Protein AF-A0A5D9C6H6-F1 (afdb_monomer)

Solvent-accessible surface area (backbone atoms only — not comparable to full-atom values): 4929 Å² total; per-residue (Å²): 136,82,80,80,81,74,73,79,80,82,68,79,72,78,77,65,60,88,62,47,61,58,46,32,40,76,54,32,72,70,43,44,33,68,74,65,70,49,54,68,72,59,50,52,51,33,41,52,75,66,48,36,70,54,46,54,49,54,22,53,51,49,33,68,76,64,71,74,60,81,76,82,78,74,96,77,130

Organism: NCBI:txid2606412

Secondary structure (DSSP, 8-state):
------------PPPPPTTHHHHHHHHHHHHHHHHH---HHHHHHHHHHTTTHHHHHHHHHHHHHHS----------

Structure (mmCIF, N/CA/C/O backbone):
data_AF-A0A5D9C6H6-F1
#
_entry.id   AF-A0A5D9C6H6-F1
#
loop_
_atom_site.group_PDB
_atom_site.id
_atom_site.type_symbol
_atom_site.label_atom_id
_atom_site.label_alt_id
_atom_site.label_comp_id
_atom_site.label_asym_id
_atom_site.label_entity_id
_atom_site.label_seq_id
_atom_site.pdbx_PDB_ins_code
_atom_site.Cartn_x
_atom_site.Cartn_y
_atom_site.Cartn_z
_atom_site.occupancy
_atom_site.B_iso_or_equiv
_atom_site.auth_seq_id
_atom_site.auth_comp_id
_atom_site.auth_asym_id
_atom_site.auth_atom_id
_atom_site.pdbx_PDB_model_num
ATOM 1 N N . MET A 1 1 ? 44.529 -6.769 -7.297 1.00 51.06 1 MET A N 1
ATOM 2 C CA . MET A 1 1 ? 43.386 -6.325 -6.471 1.00 51.06 1 MET A CA 1
ATOM 3 C C . MET A 1 1 ? 42.163 -6.262 -7.372 1.00 51.06 1 MET A C 1
ATOM 5 O O . MET A 1 1 ? 42.056 -5.335 -8.161 1.00 51.06 1 MET A O 1
ATOM 9 N N . SER A 1 2 ? 41.303 -7.279 -7.346 1.00 52.12 2 SER A N 1
ATOM 10 C CA . SER A 1 2 ? 40.130 -7.337 -8.227 1.00 52.12 2 SER A CA 1
ATOM 11 C C . SER A 1 2 ? 38.945 -6.688 -7.520 1.00 52.12 2 SER A C 1
ATOM 13 O O . SER A 1 2 ? 38.368 -7.276 -6.609 1.00 52.12 2 SER A O 1
ATOM 15 N N . ILE A 1 3 ? 38.604 -5.458 -7.911 1.00 58.31 3 ILE A N 1
ATOM 16 C CA . ILE A 1 3 ? 37.347 -4.822 -7.509 1.00 58.31 3 ILE A CA 1
ATOM 17 C C . ILE A 1 3 ? 36.236 -5.613 -8.199 1.00 58.31 3 ILE A C 1
ATOM 19 O O . ILE A 1 3 ? 36.074 -5.535 -9.416 1.00 58.31 3 ILE A O 1
ATOM 23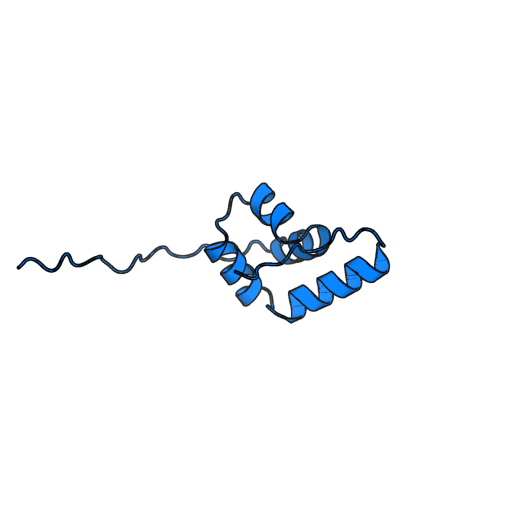 N N . ALA A 1 4 ? 35.509 -6.427 -7.437 1.00 61.69 4 ALA A N 1
ATOM 24 C CA . ALA A 1 4 ? 34.323 -7.105 -7.931 1.00 61.69 4 ALA A CA 1
ATOM 25 C C . ALA A 1 4 ? 33.288 -6.036 -8.315 1.00 61.69 4 ALA A C 1
ATOM 27 O O . ALA A 1 4 ? 32.632 -5.455 -7.450 1.00 61.69 4 ALA A O 1
ATOM 28 N N . TYR A 1 5 ? 33.167 -5.747 -9.612 1.00 65.19 5 TYR A N 1
ATOM 29 C CA . TYR A 1 5 ? 32.081 -4.937 -10.152 1.00 65.19 5 TYR A CA 1
ATOM 30 C C . TYR A 1 5 ? 30.770 -5.656 -9.823 1.00 65.19 5 TYR A C 1
ATOM 32 O O . TYR A 1 5 ? 30.414 -6.641 -10.463 1.00 65.19 5 TYR A O 1
ATOM 40 N N . ARG A 1 6 ? 30.060 -5.200 -8.786 1.00 61.78 6 ARG A N 1
ATOM 41 C CA . ARG A 1 6 ? 28.676 -5.608 -8.547 1.00 61.78 6 ARG A CA 1
ATOM 42 C C . ARG A 1 6 ? 27.838 -4.854 -9.581 1.00 61.78 6 ARG A C 1
ATOM 44 O O . ARG A 1 6 ? 27.708 -3.638 -9.434 1.00 61.78 6 ARG A O 1
ATOM 51 N N . PRO A 1 7 ? 27.306 -5.508 -10.629 1.00 62.06 7 PRO A N 1
ATOM 52 C CA . PRO A 1 7 ? 26.472 -4.808 -11.593 1.00 62.06 7 PRO A CA 1
ATOM 53 C C . PRO A 1 7 ? 25.294 -4.161 -10.847 1.00 62.06 7 PRO A C 1
ATOM 55 O O . PRO A 1 7 ? 24.748 -4.785 -9.924 1.00 62.06 7 PRO A O 1
ATOM 58 N N . PRO A 1 8 ? 24.912 -2.915 -11.185 1.00 61.28 8 PRO A N 1
ATOM 59 C CA . PRO A 1 8 ? 23.725 -2.307 -10.610 1.00 61.28 8 PRO A CA 1
ATOM 60 C C . PRO A 1 8 ? 22.556 -3.245 -10.898 1.00 61.28 8 PRO A C 1
ATOM 62 O O . PRO A 1 8 ? 22.327 -3.643 -12.036 1.00 61.28 8 PRO A O 1
ATOM 65 N N . SER A 1 9 ? 21.868 -3.676 -9.842 1.00 60.06 9 SER A N 1
ATOM 66 C CA . SER A 1 9 ? 20.719 -4.571 -9.944 1.00 60.06 9 SER A CA 1
ATOM 67 C C . SER A 1 9 ? 19.623 -3.849 -10.729 1.00 60.06 9 SER A C 1
ATOM 69 O O . SER A 1 9 ? 18.797 -3.168 -10.128 1.00 60.06 9 SER A O 1
ATOM 71 N N . THR A 1 10 ? 19.583 -4.028 -12.051 1.00 58.00 10 THR A N 1
ATOM 72 C CA . THR A 1 10 ? 18.519 -3.586 -12.970 1.00 58.00 10 THR A CA 1
ATOM 73 C C . THR A 1 10 ? 17.236 -4.394 -12.761 1.00 58.00 10 THR A C 1
ATOM 75 O O . THR A 1 10 ? 16.567 -4.799 -13.710 1.00 58.00 10 THR A O 1
ATOM 78 N N . ARG A 1 11 ? 16.887 -4.680 -11.502 1.00 62.41 11 ARG A N 1
ATOM 79 C CA . ARG A 1 11 ? 15.592 -5.248 -11.149 1.00 62.41 11 ARG A CA 1
ATOM 80 C C . ARG A 1 11 ? 14.568 -4.165 -11.430 1.00 62.41 11 ARG A C 1
ATOM 82 O O . ARG A 1 11 ? 14.370 -3.274 -10.609 1.00 62.41 11 ARG A O 1
ATOM 89 N N . ILE A 1 12 ? 13.977 -4.245 -12.617 1.00 66.31 12 ILE A N 1
ATOM 90 C CA . ILE A 1 12 ? 12.757 -3.541 -12.988 1.00 66.31 12 ILE A CA 1
ATOM 91 C C . ILE A 1 12 ? 11.777 -3.811 -11.849 1.00 66.31 12 ILE A C 1
ATOM 93 O O . ILE A 1 12 ? 11.347 -4.948 -11.645 1.00 66.31 12 ILE A O 1
ATOM 97 N N . MET A 1 13 ? 11.537 -2.795 -11.021 1.00 69.25 13 MET A N 1
ATOM 98 C CA . MET A 1 13 ? 10.583 -2.927 -9.933 1.00 69.25 13 MET A CA 1
ATOM 99 C C . MET A 1 13 ? 9.199 -2.992 -10.571 1.00 69.25 13 MET A C 1
ATOM 101 O O . MET A 1 13 ? 8.864 -2.091 -11.345 1.00 69.25 13 MET A O 1
ATOM 105 N N . PRO A 1 14 ? 8.403 -4.034 -10.290 1.00 80.12 14 PRO A N 1
ATOM 106 C CA . PRO A 1 14 ? 7.038 -4.062 -10.777 1.00 80.12 14 PRO A CA 1
ATOM 107 C C . PRO A 1 14 ? 6.287 -2.851 -10.206 1.00 80.12 14 PRO A C 1
ATOM 109 O O . PRO A 1 14 ? 6.515 -2.493 -9.043 1.00 80.12 14 PRO A O 1
ATOM 112 N N . PRO A 1 15 ? 5.420 -2.198 -10.994 1.00 83.12 15 PRO A N 1
ATOM 113 C CA . PRO A 1 15 ? 4.570 -1.136 -10.475 1.00 83.12 15 PRO A CA 1
ATOM 114 C C . PRO A 1 15 ? 3.633 -1.683 -9.384 1.00 83.12 15 PRO A C 1
ATOM 116 O O . PRO A 1 15 ? 3.336 -2.884 -9.377 1.00 83.12 15 PRO A O 1
ATOM 119 N N . PRO A 1 16 ? 3.173 -0.830 -8.451 1.00 86.19 16 PRO A N 1
ATOM 120 C CA . PRO A 1 16 ? 2.196 -1.244 -7.457 1.00 86.19 16 PRO A CA 1
ATOM 121 C C . PRO A 1 16 ? 0.896 -1.704 -8.138 1.00 86.19 16 PRO A C 1
ATOM 123 O O . PRO A 1 16 ?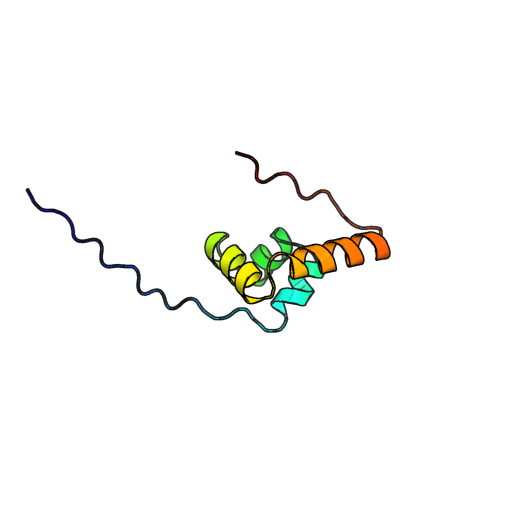 0.438 -1.056 -9.083 1.00 86.19 16 PRO A O 1
ATOM 126 N N . PRO A 1 17 ? 0.272 -2.793 -7.658 1.00 87.06 17 PRO A N 1
ATOM 127 C CA . PRO A 1 17 ? -1.085 -3.161 -8.051 1.00 87.06 17 PRO A CA 1
ATOM 128 C C . PRO A 1 17 ? -2.079 -2.030 -7.747 1.00 87.06 17 PRO A C 1
ATOM 130 O O . PRO A 1 17 ? -1.933 -1.352 -6.732 1.00 87.06 17 PRO A O 1
ATOM 133 N N . ALA A 1 18 ? -3.124 -1.859 -8.562 1.00 85.19 18 ALA A N 1
ATOM 134 C CA . ALA A 1 18 ? -4.136 -0.811 -8.347 1.00 85.19 18 ALA A CA 1
ATOM 135 C C . ALA A 1 18 ? -4.814 -0.915 -6.963 1.00 85.19 18 ALA A C 1
ATOM 137 O O . ALA A 1 18 ? -5.011 0.085 -6.277 1.00 85.19 18 ALA A O 1
ATOM 138 N N . GLU A 1 19 ? -5.059 -2.145 -6.507 1.00 89.19 19 GLU A N 1
ATOM 139 C CA . GLU A 1 19 ? -5.670 -2.456 -5.206 1.00 89.19 19 GLU A CA 1
ATOM 140 C C . GLU A 1 19 ? -4.711 -2.279 -4.015 1.00 89.19 19 GLU A C 1
ATOM 142 O O . GLU A 1 19 ? -5.110 -2.399 -2.856 1.00 89.19 19 GLU A O 1
ATOM 147 N N . PHE A 1 20 ? -3.422 -2.013 -4.263 1.00 90.19 20 PHE A N 1
ATOM 148 C CA . PHE A 1 20 ? -2.414 -1.921 -3.206 1.00 90.19 20 PHE A CA 1
ATOM 149 C C . PHE A 1 20 ? -2.770 -0.864 -2.160 1.00 90.19 20 PHE A C 1
ATOM 151 O O . PHE A 1 20 ? -2.647 -1.114 -0.960 1.00 90.19 20 PHE A O 1
ATOM 158 N N . ALA A 1 21 ? -3.223 0.303 -2.619 1.00 89.62 21 ALA A N 1
ATOM 159 C CA . ALA A 1 21 ? -3.574 1.415 -1.750 1.00 89.62 21 ALA A CA 1
ATOM 160 C C . ALA A 1 21 ? -4.701 1.039 -0.777 1.00 89.62 21 ALA A C 1
ATO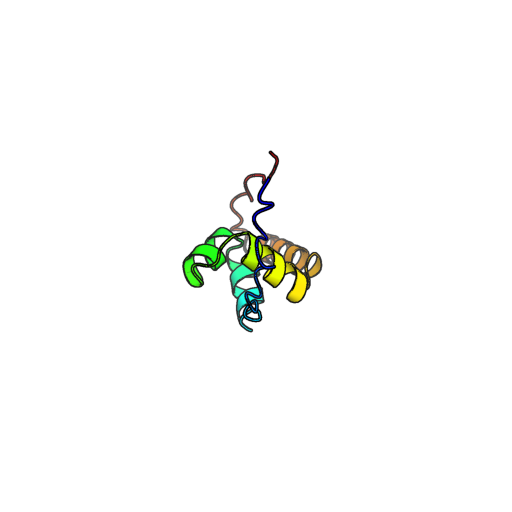M 162 O O . ALA A 1 21 ? -4.613 1.323 0.418 1.00 89.62 21 ALA A O 1
ATOM 163 N N . ASP A 1 22 ? -5.722 0.350 -1.278 1.00 90.38 22 ASP A N 1
ATOM 164 C CA . ASP A 1 22 ? -6.897 -0.037 -0.505 1.00 90.38 22 ASP A CA 1
ATOM 165 C C . ASP A 1 22 ? -6.560 -1.141 0.513 1.00 90.38 22 ASP A C 1
ATOM 167 O O . ASP A 1 22 ? -6.860 -1.035 1.706 1.00 90.38 22 ASP A O 1
ATOM 171 N N . GLU A 1 23 ? -5.802 -2.155 0.085 1.00 91.00 23 GLU A N 1
ATOM 172 C CA . GLU A 1 23 ? -5.315 -3.224 0.963 1.00 91.00 23 GLU A CA 1
ATOM 173 C C . GLU A 1 23 ? -4.365 -2.699 2.054 1.00 91.00 23 GLU A C 1
ATOM 175 O O . GLU A 1 23 ? -4.398 -3.161 3.206 1.00 91.00 23 GLU A O 1
ATOM 180 N N . PHE A 1 24 ? -3.552 -1.689 1.728 1.00 90.38 24 PHE A N 1
ATOM 181 C CA . PHE A 1 24 ? -2.711 -1.002 2.701 1.00 90.38 24 PHE A CA 1
ATOM 182 C C . PHE A 1 24 ? -3.540 -0.213 3.719 1.00 90.38 24 PHE A C 1
ATOM 184 O O . PHE A 1 24 ? -3.271 -0.298 4.919 1.00 90.38 24 PHE A O 1
ATOM 191 N N . VAL A 1 25 ? -4.564 0.522 3.287 1.00 90.25 25 VAL A N 1
ATOM 192 C CA . VAL A 1 25 ? -5.465 1.263 4.187 1.00 90.25 25 VAL A CA 1
ATOM 193 C C . VAL A 1 25 ? -6.206 0.306 5.128 1.00 90.25 25 VAL A C 1
ATOM 195 O O . VAL A 1 25 ? -6.247 0.544 6.338 1.00 90.25 25 VAL A O 1
ATOM 198 N N . LYS A 1 26 ? -6.689 -0.827 4.607 1.00 87.69 26 LYS A N 1
ATOM 199 C CA . LYS A 1 26 ? -7.422 -1.848 5.370 1.00 87.69 26 LYS A CA 1
ATOM 200 C C . LYS A 1 26 ? -6.578 -2.555 6.431 1.00 87.69 26 LYS A C 1
ATOM 202 O O . LYS A 1 26 ? -7.067 -2.798 7.532 1.00 87.69 26 LYS A O 1
ATOM 207 N N . GLY A 1 27 ? -5.336 -2.940 6.119 1.00 84.56 27 GLY A N 1
ATOM 208 C CA . GLY A 1 27 ? -4.547 -3.820 7.003 1.00 84.56 27 GLY A CA 1
ATOM 209 C C . GLY A 1 27 ? -3.087 -3.443 7.228 1.00 84.56 27 GLY A C 1
ATOM 210 O O . GLY A 1 27 ? -2.395 -4.110 7.999 1.00 84.56 27 GLY A O 1
ATOM 211 N N . GLY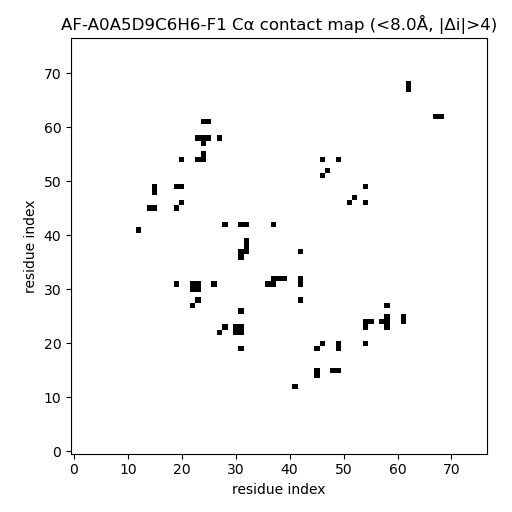 A 1 28 ? -2.610 -2.369 6.607 1.00 87.62 28 GLY A N 1
ATOM 212 C CA . GLY A 1 28 ? -1.242 -1.881 6.731 1.00 87.62 28 GLY A CA 1
ATOM 213 C C . GLY A 1 28 ? -0.190 -2.844 6.184 1.00 87.62 28 GLY A C 1
ATOM 214 O O . GLY A 1 28 ? -0.473 -3.785 5.444 1.00 87.62 28 GLY A O 1
ATOM 215 N N . HIS A 1 29 ? 1.051 -2.606 6.606 1.00 86.19 29 HIS A N 1
ATOM 216 C CA . HIS A 1 29 ? 2.243 -3.240 6.042 1.00 86.19 29 HIS A CA 1
ATOM 217 C C . HIS A 1 29 ? 2.213 -4.778 6.086 1.00 86.19 29 HIS A C 1
ATOM 219 O O . HIS A 1 29 ? 2.512 -5.434 5.095 1.00 86.19 29 HIS A O 1
ATOM 225 N N . ARG A 1 30 ? 1.771 -5.368 7.206 1.00 86.25 30 ARG A N 1
ATOM 226 C CA . ARG A 1 30 ? 1.717 -6.833 7.373 1.00 86.25 30 ARG A CA 1
ATOM 227 C C . ARG A 1 30 ? 0.738 -7.515 6.420 1.00 86.25 30 ARG A C 1
ATOM 229 O O . ARG A 1 30 ? 0.953 -8.662 6.037 1.00 86.25 30 ARG A O 1
ATOM 236 N N . ARG A 1 31 ? -0.368 -6.845 6.082 1.00 87.88 31 ARG A N 1
ATOM 237 C CA . ARG A 1 31 ? -1.388 -7.404 5.189 1.00 87.88 31 ARG A CA 1
ATOM 238 C C . ARG A 1 31 ? -0.874 -7.444 3.758 1.00 87.88 31 ARG A C 1
ATOM 240 O O . ARG A 1 31 ? -0.938 -8.495 3.133 1.00 87.88 31 ARG A O 1
ATOM 247 N N . VAL A 1 32 ? -0.320 -6.334 3.279 1.00 89.44 32 VAL A N 1
ATOM 248 C CA . VAL A 1 32 ? 0.229 -6.252 1.920 1.00 89.44 32 VAL A CA 1
ATOM 249 C C . VAL A 1 32 ? 1.468 -7.132 1.743 1.00 89.44 32 VAL A C 1
ATOM 251 O O . VAL A 1 32 ? 1.619 -7.757 0.699 1.00 89.44 32 VAL A O 1
ATOM 254 N N . GLU A 1 33 ? 2.297 -7.281 2.777 1.00 89.69 33 GLU A N 1
ATOM 255 C CA . GLU A 1 33 ? 3.410 -8.238 2.781 1.00 89.69 33 GLU A CA 1
ATOM 256 C C . GLU A 1 33 ? 2.916 -9.680 2.607 1.00 89.69 33 GLU A C 1
ATOM 258 O O . GLU A 1 33 ? 3.453 -10.423 1.790 1.00 89.69 33 GLU A O 1
ATOM 263 N N . ARG A 1 34 ? 1.844 -10.068 3.311 1.00 88.44 34 ARG A N 1
ATOM 264 C CA . ARG A 1 34 ? 1.257 -11.409 3.193 1.00 88.44 34 ARG A CA 1
ATOM 265 C C . ARG A 1 34 ? 0.550 -11.637 1.855 1.00 88.44 34 ARG A C 1
ATOM 267 O O . ARG A 1 34 ? 0.644 -12.733 1.320 1.00 88.44 34 ARG A O 1
ATOM 274 N N . LEU A 1 35 ? -0.173 -10.638 1.349 1.00 89.19 35 LEU A N 1
ATOM 275 C CA . LEU A 1 35 ? -0.937 -10.751 0.102 1.00 89.19 35 LEU A CA 1
ATOM 276 C C . LEU A 1 35 ? -0.030 -10.829 -1.123 1.00 89.19 35 LEU A C 1
ATOM 278 O O . LEU A 1 35 ? -0.258 -11.654 -2.000 1.00 89.19 35 LEU A O 1
ATOM 282 N N . TYR A 1 36 ? 0.993 -9.977 -1.174 1.00 86.75 36 TYR A N 1
ATOM 283 C CA . TYR A 1 36 ? 1.836 -9.835 -2.359 1.00 86.75 36 TYR A CA 1
ATOM 284 C C . TYR A 1 36 ? 3.186 -10.550 -2.231 1.00 86.75 36 TYR A C 1
ATOM 286 O O . TYR A 1 36 ? 3.939 -10.591 -3.200 1.00 86.75 36 TYR A O 1
ATOM 294 N N . GLY A 1 37 ? 3.532 -11.083 -1.051 1.00 85.44 37 GLY A N 1
ATOM 295 C CA . GLY A 1 37 ? 4.829 -11.727 -0.802 1.00 85.44 37 GLY A CA 1
ATOM 296 C C . GLY A 1 37 ? 6.025 -10.792 -1.024 1.00 85.44 37 GLY A C 1
ATOM 297 O O . GLY A 1 37 ? 7.141 -11.246 -1.277 1.00 85.44 37 GLY A O 1
ATOM 298 N N . ALA A 1 38 ? 5.788 -9.479 -1.000 1.00 81.75 38 ALA A N 1
ATOM 299 C CA . ALA A 1 38 ? 6.759 -8.468 -1.384 1.00 81.75 38 ALA A CA 1
ATOM 300 C C . ALA A 1 38 ? 7.689 -8.112 -0.218 1.00 81.75 38 ALA A C 1
ATOM 302 O O . ALA A 1 38 ? 7.265 -7.978 0.928 1.00 81.75 38 ALA A O 1
ATOM 303 N N . ARG A 1 39 ? 8.973 -7.900 -0.529 1.00 83.19 39 ARG A N 1
ATOM 304 C CA . ARG A 1 39 ? 9.969 -7.426 0.445 1.00 83.19 39 ARG A CA 1
ATOM 30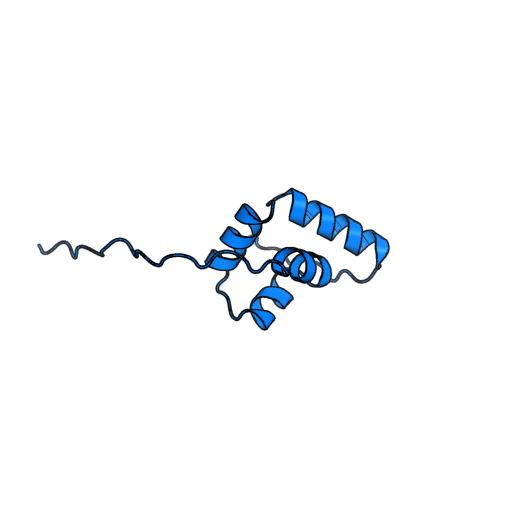5 C C . ARG A 1 39 ? 9.670 -5.991 0.882 1.00 83.19 39 ARG A C 1
ATOM 307 O O . ARG A 1 39 ? 9.183 -5.192 0.083 1.00 83.19 39 ARG A O 1
ATOM 314 N N . SER A 1 40 ? 10.077 -5.643 2.104 1.00 84.19 40 SER A N 1
ATOM 315 C CA . SER A 1 40 ? 9.878 -4.311 2.691 1.00 84.19 40 SER A CA 1
ATOM 316 C C . SER A 1 40 ? 10.365 -3.164 1.802 1.00 84.19 40 SER A C 1
ATOM 318 O O . SER A 1 40 ? 9.678 -2.158 1.694 1.00 84.19 40 SER A O 1
ATOM 320 N N . ASP A 1 41 ? 11.495 -3.319 1.106 1.00 84.62 41 ASP A N 1
ATOM 321 C CA . ASP A 1 41 ? 12.006 -2.301 0.177 1.00 84.62 41 ASP A CA 1
ATOM 322 C C . ASP A 1 41 ? 11.050 -2.024 -0.994 1.00 84.62 41 ASP A C 1
ATOM 324 O O . ASP A 1 41 ? 10.826 -0.868 -1.353 1.00 84.62 41 ASP A O 1
ATOM 328 N N . LEU A 1 42 ? 10.454 -3.076 -1.569 1.00 86.56 42 LEU A N 1
ATOM 329 C CA . LEU A 1 42 ? 9.489 -2.953 -2.663 1.00 86.56 42 LEU A CA 1
ATOM 330 C C . LEU A 1 42 ? 8.183 -2.331 -2.161 1.00 86.56 42 LEU A C 1
ATOM 332 O O . LEU A 1 42 ? 7.641 -1.440 -2.807 1.00 86.56 42 LEU A O 1
ATOM 336 N N . LEU A 1 43 ? 7.719 -2.747 -0.980 1.00 87.88 43 LEU A N 1
ATOM 337 C CA . LEU A 1 43 ? 6.533 -2.174 -0.342 1.00 87.88 43 LEU A CA 1
ATOM 338 C C . LEU A 1 43 ? 6.714 -0.684 -0.041 1.00 87.88 43 LEU A C 1
ATOM 340 O O . LEU A 1 43 ? 5.822 0.103 -0.336 1.00 87.88 43 LEU A O 1
ATOM 344 N N . ASN A 1 44 ? 7.878 -0.276 0.469 1.00 88.00 44 ASN A N 1
ATOM 345 C CA . ASN A 1 44 ? 8.191 1.133 0.705 1.00 88.00 44 ASN A CA 1
ATOM 346 C C . ASN A 1 44 ? 8.126 1.946 -0.592 1.00 88.00 44 ASN A C 1
ATOM 348 O O . ASN A 1 44 ? 7.556 3.036 -0.610 1.00 88.00 44 ASN A O 1
ATOM 352 N N . LYS A 1 45 ? 8.652 1.393 -1.690 1.00 88.69 45 LYS A N 1
ATOM 353 C CA . LYS A 1 45 ? 8.582 2.025 -3.012 1.00 88.69 45 LYS A CA 1
ATOM 354 C C . LYS A 1 45 ? 7.155 2.106 -3.535 1.00 88.69 45 LYS A C 1
ATOM 356 O O . LYS A 1 45 ? 6.759 3.139 -4.058 1.00 88.69 45 LYS A O 1
ATOM 361 N N . TRP A 1 46 ? 6.357 1.064 -3.347 1.00 91.25 46 TRP A N 1
ATOM 362 C CA . TRP A 1 46 ? 4.941 1.079 -3.701 1.00 91.25 46 TRP A CA 1
ATOM 363 C C . TRP A 1 46 ? 4.145 2.091 -2.892 1.00 91.25 46 TRP A C 1
ATOM 365 O O . TRP A 1 46 ? 3.305 2.777 -3.462 1.00 91.25 46 TRP A O 1
ATOM 375 N N . ILE A 1 47 ? 4.433 2.240 -1.599 1.00 89.44 47 ILE A N 1
ATOM 376 C CA . ILE A 1 47 ? 3.824 3.277 -0.765 1.00 89.44 47 ILE A CA 1
ATOM 377 C C . ILE A 1 47 ? 4.197 4.657 -1.300 1.00 89.44 47 ILE A C 1
ATOM 379 O O . ILE A 1 47 ? 3.311 5.485 -1.471 1.00 89.44 47 ILE A O 1
ATOM 383 N N . GLU A 1 48 ? 5.473 4.889 -1.614 1.00 89.81 48 GLU A N 1
ATOM 384 C CA . GLU A 1 48 ? 5.960 6.148 -2.189 1.00 89.81 48 GLU A CA 1
ATOM 385 C C . GLU A 1 48 ? 5.252 6.479 -3.516 1.00 89.81 48 GLU A C 1
ATOM 387 O O . GLU A 1 48 ? 4.724 7.579 -3.664 1.00 89.81 48 GLU A O 1
ATOM 392 N N . ILE A 1 49 ? 5.139 5.504 -4.426 1.00 88.12 49 ILE A N 1
ATOM 393 C CA . ILE A 1 49 ? 4.444 5.647 -5.719 1.00 88.12 49 ILE A CA 1
ATOM 394 C C . ILE A 1 49 ? 2.933 5.860 -5.533 1.00 88.12 49 ILE A C 1
ATOM 396 O O . ILE A 1 49 ? 2.326 6.638 -6.262 1.00 88.12 49 ILE A O 1
ATOM 400 N N . SER A 1 50 ? 2.317 5.199 -4.551 1.00 87.12 50 SER A N 1
ATOM 401 C CA . SER A 1 50 ? 0.861 5.224 -4.333 1.00 87.12 50 SER A CA 1
ATOM 402 C C . SER A 1 50 ? 0.373 6.435 -3.522 1.00 87.12 50 SER A C 1
ATOM 404 O O . SER A 1 50 ? -0.801 6.488 -3.162 1.00 87.12 50 SER A O 1
ATOM 406 N N . GLY A 1 51 ? 1.250 7.395 -3.206 1.00 85.69 51 GLY A N 1
ATOM 407 C CA . GLY A 1 51 ? 0.894 8.652 -2.526 1.00 85.69 51 GLY A CA 1
ATOM 408 C C . GLY A 1 51 ? 1.627 8.917 -1.207 1.00 85.69 51 GLY A C 1
ATOM 409 O O . GLY A 1 51 ? 1.468 9.981 -0.607 1.00 85.69 51 GLY A O 1
ATOM 410 N N . GLY A 1 52 ? 2.453 7.983 -0.735 1.00 88.44 52 GLY A N 1
ATOM 411 C CA . GLY A 1 52 ? 3.335 8.157 0.415 1.00 88.44 52 GLY A CA 1
ATOM 412 C C . GLY A 1 52 ? 2.584 8.594 1.672 1.00 88.44 52 GLY A C 1
ATOM 413 O O . GLY A 1 52 ? 1.810 7.831 2.249 1.00 88.44 52 GLY A O 1
ATOM 414 N N . LYS A 1 53 ? 2.814 9.843 2.100 1.00 87.81 53 LYS A N 1
ATOM 415 C CA . LYS A 1 53 ? 2.182 10.443 3.288 1.00 87.81 53 LYS A CA 1
ATOM 416 C C . LYS A 1 53 ? 0.654 10.471 3.199 1.00 87.81 53 LYS A C 1
ATOM 418 O O . LYS A 1 53 ? 0.003 10.269 4.221 1.00 87.81 53 LYS A O 1
ATOM 423 N N . ASP A 1 54 ? 0.094 10.674 2.009 1.00 89.19 54 ASP A N 1
ATOM 424 C CA . ASP A 1 54 ? -1.358 10.688 1.811 1.00 89.19 54 ASP A CA 1
ATOM 425 C C . ASP A 1 54 ? -1.969 9.309 2.097 1.00 89.19 54 ASP A C 1
ATOM 427 O O . ASP A 1 54 ? -2.959 9.184 2.815 1.00 89.19 54 ASP A O 1
ATOM 431 N N . LEU A 1 55 ? -1.284 8.246 1.670 1.00 88.75 55 LEU A N 1
ATOM 432 C CA . LEU A 1 55 ? -1.683 6.866 1.940 1.00 88.75 55 LEU A CA 1
ATOM 433 C C . LEU A 1 55 ? -1.741 6.572 3.450 1.00 88.75 55 LEU A C 1
ATOM 435 O O . LEU A 1 55 ? -2.672 5.929 3.945 1.00 88.75 55 LEU A O 1
ATOM 439 N N . TYR A 1 56 ? -0.766 7.087 4.204 1.00 88.62 56 TYR A N 1
ATOM 440 C CA . TYR A 1 56 ? -0.764 7.000 5.664 1.00 88.62 56 TYR A CA 1
ATOM 441 C C . TYR A 1 56 ? -1.898 7.813 6.300 1.00 88.62 56 TYR A C 1
ATOM 443 O O . TYR A 1 56 ? -2.494 7.349 7.275 1.00 88.62 56 TYR A O 1
ATOM 451 N N . ALA A 1 57 ? -2.229 8.985 5.752 1.00 89.31 57 ALA A N 1
ATOM 452 C CA . ALA A 1 57 ? -3.342 9.805 6.225 1.00 89.31 57 ALA A CA 1
ATOM 453 C C . ALA A 1 57 ? -4.697 9.117 5.988 1.00 89.31 57 ALA A C 1
ATOM 455 O O . ALA A 1 57 ? -5.502 9.023 6.915 1.00 89.31 57 ALA A O 1
ATOM 456 N N . ARG A 1 58 ? -4.915 8.540 4.799 1.00 89.88 58 ARG A N 1
ATOM 457 C CA . ARG A 1 58 ? -6.115 7.747 4.469 1.00 89.88 58 ARG A CA 1
ATOM 458 C C . ARG A 1 58 ? -6.262 6.549 5.396 1.00 89.88 58 ARG A C 1
ATOM 460 O O . ARG A 1 58 ? -7.347 6.284 5.907 1.00 89.88 58 ARG A O 1
ATOM 467 N N . ARG A 1 59 ? -5.152 5.877 5.708 1.00 88.44 59 ARG A N 1
ATOM 468 C CA . ARG A 1 59 ? -5.143 4.808 6.709 1.00 88.44 59 ARG A CA 1
ATOM 469 C C . ARG A 1 59 ? -5.504 5.312 8.104 1.00 88.44 59 ARG A C 1
ATOM 471 O O . ARG A 1 59 ? -6.270 4.654 8.799 1.00 88.44 59 ARG A O 1
ATOM 478 N N . ALA A 1 60 ? -4.976 6.457 8.528 1.00 86.81 60 ALA A N 1
ATOM 479 C CA . ALA A 1 60 ? -5.323 7.041 9.820 1.00 86.81 60 ALA A CA 1
ATOM 480 C C . ALA A 1 60 ? -6.815 7.406 9.905 1.00 86.81 60 ALA A C 1
ATOM 482 O O . ALA A 1 60 ? -7.432 7.154 10.938 1.00 86.81 60 ALA A O 1
ATOM 483 N N . ALA A 1 61 ? -7.401 7.934 8.826 1.00 87.62 61 ALA A N 1
ATOM 484 C CA . ALA A 1 61 ? -8.837 8.199 8.731 1.00 87.62 61 ALA A CA 1
ATOM 485 C C . ALA A 1 61 ? -9.657 6.904 8.846 1.00 87.62 61 ALA A C 1
ATOM 487 O O . ALA A 1 61 ? -10.475 6.783 9.754 1.00 87.62 61 ALA A O 1
ATOM 488 N N . HIS A 1 62 ? -9.332 5.887 8.045 1.00 87.31 62 HIS A N 1
ATOM 489 C CA . HIS A 1 62 ? -9.993 4.579 8.100 1.00 87.31 62 HIS A CA 1
ATOM 490 C C . HIS A 1 62 ? -9.903 3.926 9.494 1.00 87.31 62 HIS A C 1
ATOM 492 O O . HIS A 1 62 ? -10.849 3.304 9.975 1.00 87.31 62 HIS A O 1
ATOM 498 N N . MET A 1 63 ? -8.774 4.081 10.196 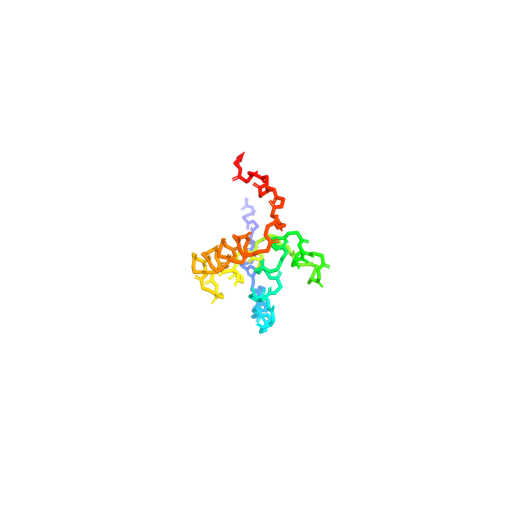1.00 82.50 63 MET A N 1
ATOM 499 C CA . MET A 1 63 ? -8.609 3.568 11.565 1.00 82.50 63 MET A CA 1
ATOM 500 C C . MET A 1 63 ? -9.506 4.301 12.573 1.00 82.50 63 MET A C 1
ATOM 502 O O . MET A 1 63 ? -9.998 3.670 13.509 1.00 82.50 63 MET A O 1
ATOM 506 N N . ARG A 1 64 ? -9.735 5.609 12.389 1.00 82.62 64 ARG A N 1
ATOM 507 C CA . ARG A 1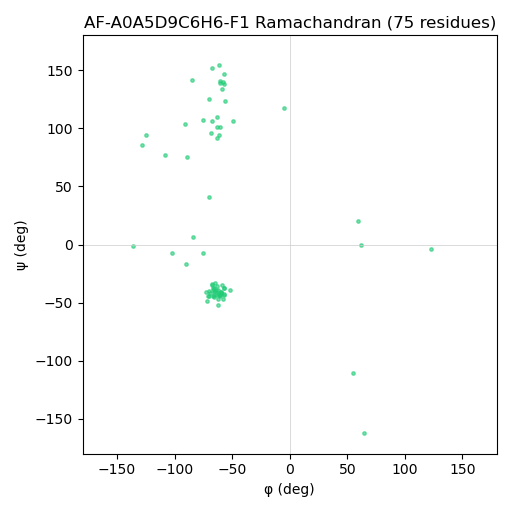 64 ? -10.676 6.388 13.214 1.00 82.62 64 ARG A CA 1
ATOM 508 C C . ARG A 1 64 ? -12.117 5.940 12.988 1.00 82.62 64 ARG A C 1
ATOM 510 O O . ARG A 1 64 ? -12.868 5.849 13.949 1.00 82.62 64 ARG A O 1
ATOM 517 N N . GLU A 1 65 ? -12.473 5.636 11.745 1.00 82.88 65 GLU A N 1
ATOM 518 C CA . GLU A 1 65 ? -13.821 5.200 11.365 1.00 82.88 65 GLU A CA 1
ATOM 519 C C . GLU A 1 65 ? -14.127 3.773 11.837 1.00 82.88 65 GLU A C 1
ATOM 521 O O . GLU A 1 65 ? -15.219 3.494 12.321 1.00 82.88 65 GLU A O 1
ATOM 526 N N . THR A 1 66 ? -13.162 2.857 11.727 1.00 79.62 66 THR A N 1
ATOM 527 C CA . THR A 1 66 ? -13.397 1.426 11.993 1.00 79.62 66 THR A CA 1
ATOM 528 C C . THR A 1 66 ? -13.158 0.997 13.439 1.00 79.62 66 THR A C 1
ATOM 530 O O . THR A 1 66 ? -13.559 -0.106 13.814 1.00 79.62 66 THR A O 1
ATOM 533 N N . GLY A 1 67 ? -12.454 1.793 14.254 1.00 67.94 67 GLY A N 1
ATOM 534 C CA . GLY A 1 67 ? -12.108 1.452 15.644 1.00 67.94 67 GLY A CA 1
ATOM 535 C C . GLY A 1 67 ? -11.216 0.206 15.810 1.00 67.94 67 GLY A C 1
ATOM 536 O O . GLY A 1 67 ? -10.844 -0.149 16.927 1.00 67.94 67 GLY A O 1
ATOM 537 N N . LYS A 1 68 ? -10.839 -0.469 14.715 1.00 61.81 68 LYS A N 1
ATOM 538 C CA . LYS A 1 68 ? -10.007 -1.679 14.685 1.00 61.81 68 LYS A CA 1
ATOM 539 C C . LYS A 1 68 ? -8.629 -1.342 14.129 1.00 61.81 68 LYS A C 1
ATOM 541 O O . LYS A 1 68 ? -8.305 -1.642 12.986 1.00 61.81 68 LYS A O 1
ATOM 546 N N . GLY A 1 69 ? -7.802 -0.727 14.968 1.00 52.06 69 GLY A N 1
ATOM 547 C CA . GLY A 1 69 ? -6.433 -0.362 14.624 1.00 52.06 69 GLY A CA 1
ATOM 548 C C . GLY A 1 69 ? -5.434 -0.861 15.649 1.00 52.06 69 GLY A C 1
ATOM 549 O O . GLY A 1 69 ? -5.060 -0.127 16.556 1.00 52.06 69 GLY A O 1
ATOM 550 N N . GLY A 1 70 ? -4.976 -2.108 15.508 1.00 53.00 70 GLY A N 1
ATOM 551 C CA . GLY A 1 70 ? -3.827 -2.585 16.277 1.00 53.00 70 GLY A CA 1
ATOM 552 C C . GLY A 1 70 ? -2.602 -1.697 16.003 1.00 53.00 70 GLY A C 1
ATOM 553 O O . GLY A 1 70 ? -2.401 -1.287 14.853 1.00 53.00 70 GLY A O 1
ATOM 554 N N . PRO A 1 71 ? -1.788 -1.375 17.027 1.00 50.75 71 PRO A N 1
ATOM 555 C CA . PRO A 1 71 ? -0.714 -0.403 16.895 1.00 50.75 71 PRO A CA 1
ATOM 556 C C . PRO A 1 71 ? 0.262 -0.836 15.804 1.00 50.75 71 PRO A C 1
ATOM 558 O O . PRO A 1 71 ? 0.714 -1.986 15.766 1.00 50.75 71 PRO A O 1
ATOM 561 N N . CYS A 1 72 ? 0.623 0.108 14.934 1.00 49.09 72 CYS A N 1
ATOM 562 C CA . CYS A 1 72 ? 1.826 -0.010 14.125 1.00 49.09 72 CYS A CA 1
ATOM 563 C C . CYS A 1 72 ? 2.990 -0.076 15.113 1.00 49.09 7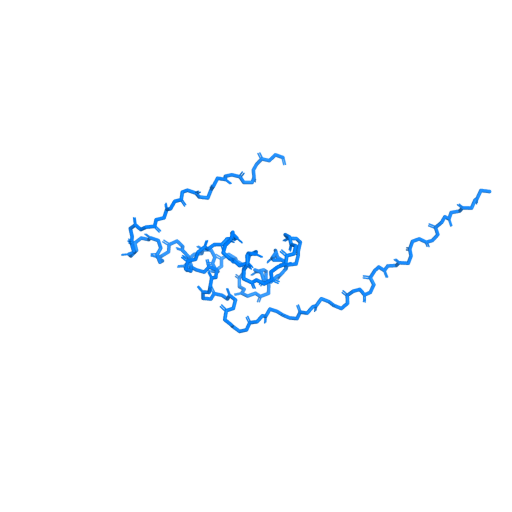2 CYS A C 1
ATOM 565 O O . CYS A 1 72 ? 3.425 0.956 15.613 1.00 49.09 72 CYS A O 1
ATOM 567 N N . ARG A 1 73 ? 3.436 -1.278 15.492 1.00 46.38 73 ARG A N 1
ATOM 568 C CA . ARG A 1 73 ? 4.631 -1.411 16.327 1.00 46.38 73 ARG A CA 1
ATOM 569 C C . ARG A 1 73 ? 5.812 -0.868 15.524 1.00 46.38 73 ARG A C 1
ATOM 571 O O . ARG A 1 73 ? 6.183 -1.459 14.517 1.00 46.38 73 ARG A O 1
ATOM 578 N N . ASN A 1 74 ? 6.289 0.287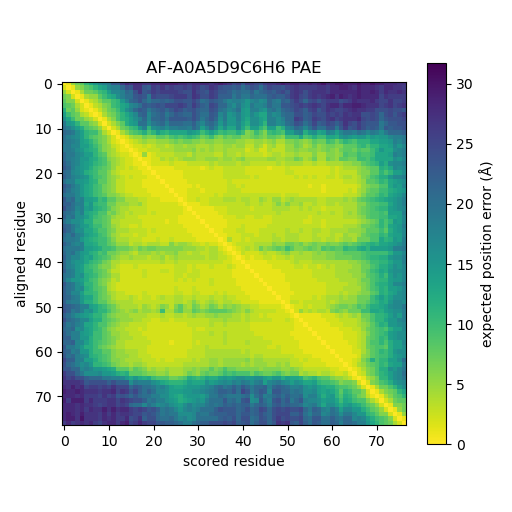 15.984 1.00 40.00 74 ASN A N 1
ATOM 579 C CA . ASN A 1 74 ? 7.520 1.008 15.678 1.00 40.00 74 ASN A CA 1
ATOM 580 C C . ASN A 1 74 ? 8.500 0.297 14.739 1.00 40.00 74 ASN A C 1
ATOM 582 O O . ASN A 1 74 ? 9.122 -0.694 15.117 1.00 40.00 74 ASN A O 1
ATOM 586 N N . LEU A 1 75 ? 8.742 0.911 13.580 1.00 46.78 75 LEU A N 1
ATOM 587 C CA . LEU A 1 75 ? 10.027 0.804 12.900 1.00 46.78 75 LEU A CA 1
ATOM 588 C C . LEU A 1 75 ? 10.922 1.937 13.432 1.00 46.78 75 LEU A C 1
ATOM 590 O O . LEU A 1 75 ? 11.096 2.974 12.803 1.00 46.78 75 LEU A O 1
ATOM 594 N N . SER A 1 76 ? 11.412 1.754 14.655 1.00 41.25 76 SER A N 1
ATOM 595 C CA . SER A 1 76 ? 12.505 2.538 15.227 1.00 41.25 76 SER A CA 1
ATOM 596 C C . SER A 1 76 ? 13.568 1.545 15.671 1.00 41.25 76 SER A C 1
ATOM 598 O O . SER A 1 76 ? 13.462 0.978 16.759 1.00 41.25 76 SER A O 1
ATOM 600 N N . ARG A 1 77 ? 14.548 1.289 14.807 1.00 39.59 77 ARG A N 1
ATOM 601 C CA . ARG A 1 77 ? 15.865 0.803 15.209 1.00 39.59 77 ARG A CA 1
ATOM 602 C C . ARG A 1 77 ? 16.906 1.225 14.190 1.00 39.59 77 ARG A C 1
ATOM 604 O O . ARG A 1 77 ? 16.590 1.121 12.986 1.00 39.59 77 ARG A O 1
#

Mean predicted aligned error: 9.79 Å

Foldseek 3Di:
DDDPPPDDPPPPQDADDPCLLVQCLVPNDVRSCVVVVDDPVSNQVNCVVVPNVVSVVSSVVSCVVPVDDDDPPDPDD

Radius of gyration: 15.93 Å; Cα contacts (8 Å, |Δi|>4): 43; chains: 1; bounding box: 57×22×30 Å

Sequence (77 aa):
MSIAYRPPSTRIMPPPPAEFADEFVKGGHRRVERLYGARSDLLNKWIEISGGKDLYARRAAHMRETGKGGPCRNLSR

Nearest PDB structures (foldseek):
  1irl-assembly1_A  TM=3.007E-01  e=9.124E+00  Homo sapiens

pLDDT: mean 77.35, std 15.48, range [39.59, 91.25]